Protein AF-A0A842UH36-F1 (afdb_monomer_lite)

Radius of gyration: 19.86 Å; chains: 1; bounding box: 49×39×52 Å

Structure (mmCIF, N/CA/C/O backbone):
data_AF-A0A842UH36-F1
#
_entry.id   AF-A0A842UH36-F1
#
loop_
_atom_site.group_PDB
_atom_site.id
_atom_site.type_symbol
_atom_site.label_atom_id
_atom_site.label_alt_id
_atom_site.label_comp_id
_atom_site.label_asym_id
_atom_site.label_entity_id
_atom_site.label_seq_id
_atom_site.pdbx_PDB_ins_code
_atom_site.Cartn_x
_atom_site.Cartn_y
_atom_site.Cartn_z
_atom_site.occupancy
_atom_site.B_iso_or_equiv
_atom_site.auth_seq_id
_atom_site.auth_comp_id
_atom_site.auth_asym_id
_atom_site.auth_atom_id
_atom_site.pdbx_PDB_model_num
ATOM 1 N N . MET A 1 1 ? -25.040 5.570 27.156 1.00 53.31 1 MET A N 1
ATOM 2 C CA . MET A 1 1 ? -24.358 4.261 27.213 1.00 53.31 1 MET A CA 1
ATOM 3 C C . MET A 1 1 ? -24.013 3.928 25.777 1.00 53.31 1 MET A C 1
ATOM 5 O O . MET A 1 1 ? -24.895 4.089 24.950 1.00 53.31 1 MET A O 1
ATOM 9 N N . MET A 1 2 ? -22.749 3.646 25.458 1.00 58.16 2 MET A N 1
ATOM 10 C CA . MET A 1 2 ? -22.388 3.183 24.111 1.00 58.16 2 MET A CA 1
ATOM 11 C C . MET A 1 2 ? -22.776 1.708 24.003 1.00 58.16 2 MET A C 1
ATOM 13 O O . MET A 1 2 ? -22.529 0.953 24.947 1.00 58.16 2 MET A O 1
ATOM 17 N N . ASP A 1 3 ? -23.416 1.325 22.902 1.00 75.12 3 ASP A N 1
ATOM 18 C CA . ASP A 1 3 ? -23.943 -0.022 22.719 1.00 75.12 3 ASP A CA 1
ATOM 19 C C . ASP A 1 3 ? -22.830 -0.995 22.318 1.00 75.12 3 ASP A C 1
ATOM 21 O O . ASP A 1 3 ? -22.036 -0.749 21.411 1.00 75.12 3 ASP A O 1
ATOM 25 N N . ARG A 1 4 ? -22.780 -2.140 23.003 1.00 77.38 4 ARG A N 1
ATOM 26 C CA . ARG A 1 4 ? -21.802 -3.217 22.775 1.00 77.38 4 ARG A CA 1
ATOM 27 C C . ARG A 1 4 ? -21.800 -3.719 21.323 1.00 77.38 4 ARG A C 1
ATOM 29 O O . ARG A 1 4 ? -20.756 -4.124 20.820 1.00 77.38 4 ARG A O 1
ATOM 36 N N . GLU A 1 5 ? -22.944 -3.635 20.649 1.00 78.50 5 GLU A N 1
ATOM 37 C CA . GLU A 1 5 ? -23.101 -3.975 19.231 1.00 78.50 5 GLU A CA 1
ATOM 38 C C . GLU A 1 5 ? -22.304 -3.048 18.297 1.00 78.50 5 GLU A C 1
ATOM 40 O O . GLU A 1 5 ? -21.871 -3.477 17.227 1.00 78.50 5 GLU A O 1
ATOM 45 N N . ASP A 1 6 ? -22.076 -1.788 18.677 1.00 83.50 6 ASP A N 1
ATOM 46 C CA . ASP A 1 6 ? -21.288 -0.857 17.865 1.00 83.50 6 ASP A CA 1
ATOM 47 C C . ASP A 1 6 ? -19.783 -1.100 18.021 1.00 83.50 6 ASP A C 1
ATOM 49 O O . ASP A 1 6 ? -19.044 -1.032 17.037 1.00 83.50 6 ASP A O 1
ATOM 53 N N . GLU A 1 7 ? -19.329 -1.478 19.219 1.00 87.44 7 GLU A N 1
ATOM 54 C CA . GLU A 1 7 ? -17.939 -1.888 19.450 1.00 87.44 7 GLU A CA 1
ATOM 55 C C . GLU A 1 7 ? -17.576 -3.146 18.647 1.00 87.44 7 GLU A C 1
ATOM 57 O O . GLU A 1 7 ? -16.501 -3.209 18.050 1.00 87.44 7 GLU A O 1
ATOM 62 N N . GLU A 1 8 ? -18.477 -4.128 18.574 1.00 88.75 8 GLU A N 1
ATOM 63 C CA . GLU A 1 8 ? -18.271 -5.354 17.790 1.00 88.75 8 GLU A CA 1
ATOM 64 C C . GLU A 1 8 ? -18.176 -5.065 16.285 1.00 88.75 8 GLU A C 1
ATOM 66 O O . GLU A 1 8 ? -17.287 -5.589 15.613 1.00 88.75 8 GLU A O 1
ATOM 71 N N . LYS A 1 9 ? -18.996 -4.148 15.753 1.00 88.50 9 LYS A N 1
ATOM 72 C CA . LYS A 1 9 ? -18.888 -3.708 14.348 1.00 88.50 9 LYS A CA 1
ATOM 73 C C . LYS A 1 9 ? -17.556 -3.016 14.048 1.00 88.50 9 LYS A C 1
ATOM 75 O O . LYS A 1 9 ? -17.029 -3.161 12.944 1.00 88.50 9 LYS A O 1
ATOM 80 N N . ILE A 1 10 ? -17.020 -2.243 14.995 1.00 87.94 10 ILE A N 1
ATOM 81 C CA . ILE A 1 10 ? -15.716 -1.577 14.850 1.00 87.94 10 ILE A CA 1
ATOM 82 C C . ILE A 1 10 ? -14.585 -2.613 14.854 1.00 87.94 10 ILE A C 1
ATOM 84 O O . ILE A 1 10 ? -13.690 -2.543 14.011 1.00 87.94 10 ILE A O 1
ATOM 88 N N . VAL A 1 11 ? -14.650 -3.601 15.749 1.00 89.75 11 VAL A N 1
ATOM 89 C CA . VAL A 1 11 ? -13.683 -4.709 15.804 1.00 89.75 11 VAL A CA 1
ATOM 90 C C . VAL A 1 11 ? -13.698 -5.504 14.500 1.00 89.75 11 VAL A C 1
ATOM 92 O O . VAL A 1 11 ? -12.644 -5.693 13.900 1.00 89.75 11 VAL A O 1
ATOM 95 N N . GLU A 1 12 ? -14.871 -5.890 13.996 1.00 90.50 12 GLU A N 1
ATOM 96 C CA . GLU A 1 12 ? -14.988 -6.618 12.724 1.00 90.50 12 GLU A CA 1
ATOM 97 C C . GLU A 1 12 ? -14.477 -5.801 11.526 1.00 90.50 12 GLU A C 1
ATOM 99 O O . GLU A 1 12 ? -13.810 -6.338 10.637 1.00 90.50 12 GLU A O 1
ATOM 104 N N . TYR A 1 13 ? -14.702 -4.482 11.520 1.00 89.50 13 TYR A N 1
ATOM 105 C CA . TYR A 1 13 ? -14.092 -3.587 10.534 1.00 89.50 13 TYR A CA 1
ATOM 106 C C . TYR A 1 13 ? -12.553 -3.644 10.576 1.00 89.50 13 TYR A C 1
ATOM 108 O O . TYR A 1 13 ? -11.911 -3.787 9.528 1.00 89.50 13 TYR A O 1
ATOM 116 N N . TYR A 1 14 ? -11.948 -3.575 11.767 1.00 87.75 14 TYR A N 1
ATOM 117 C CA . TYR A 1 14 ? -10.494 -3.664 11.914 1.00 87.75 14 TYR A CA 1
ATOM 118 C C . TYR A 1 14 ? -9.957 -5.049 11.536 1.00 87.75 14 TYR A C 1
ATOM 120 O O . TYR A 1 14 ? -8.980 -5.122 10.796 1.00 87.75 14 TYR A O 1
ATOM 128 N N . LYS A 1 15 ? -10.624 -6.139 11.936 1.00 88.31 15 LYS A N 1
ATOM 129 C CA . LYS A 1 15 ? -10.254 -7.515 11.551 1.00 88.31 15 LYS A CA 1
ATOM 130 C C . LYS A 1 15 ? -10.242 -7.687 10.035 1.00 88.31 15 LYS A C 1
ATOM 132 O O . LYS A 1 15 ? -9.268 -8.185 9.472 1.00 88.31 15 LYS A O 1
ATOM 137 N N . LYS A 1 16 ? -11.290 -7.216 9.349 1.00 87.25 16 LYS A N 1
ATOM 138 C CA . LYS A 1 16 ? -11.343 -7.237 7.881 1.00 87.25 16 LYS A CA 1
ATOM 139 C C . LYS A 1 16 ? -10.160 -6.485 7.268 1.00 87.25 16 LYS A C 1
ATOM 141 O O . LYS A 1 16 ? -9.515 -7.008 6.363 1.00 87.25 16 LYS A O 1
ATOM 146 N N . THR A 1 17 ? -9.863 -5.294 7.784 1.00 82.62 17 THR A N 1
ATOM 147 C CA . THR A 1 17 ? -8.754 -4.459 7.298 1.00 82.62 17 THR A CA 1
ATOM 148 C C . THR A 1 17 ? -7.404 -5.160 7.483 1.00 82.62 17 THR A C 1
ATOM 150 O O . THR A 1 17 ? -6.622 -5.226 6.541 1.00 82.62 17 THR A O 1
ATOM 153 N N . LEU A 1 18 ? -7.162 -5.770 8.649 1.00 81.00 18 LEU A N 1
ATOM 154 C CA . LEU A 1 18 ? -5.930 -6.512 8.951 1.00 81.00 18 LEU A CA 1
ATOM 155 C C . LEU A 1 18 ? -5.720 -7.705 8.008 1.00 81.00 18 LEU A C 1
ATOM 157 O O . LEU A 1 18 ? -4.623 -7.900 7.483 1.00 81.00 18 LEU A O 1
ATOM 161 N N . ARG A 1 19 ? -6.776 -8.486 7.750 1.00 80.19 19 ARG A N 1
ATOM 162 C CA . ARG A 1 19 ? -6.709 -9.646 6.843 1.00 80.19 19 ARG A CA 1
ATOM 163 C C . ARG A 1 19 ? -6.446 -9.239 5.394 1.00 80.19 19 ARG A C 1
ATOM 165 O O . ARG A 1 19 ? -5.736 -9.938 4.670 1.00 80.19 19 ARG A O 1
ATOM 172 N N . GLU A 1 20 ? -7.041 -8.136 4.947 1.00 75.56 20 GLU A N 1
ATOM 173 C CA . GLU A 1 20 ? -6.779 -7.592 3.614 1.00 75.56 20 GLU A CA 1
ATOM 174 C C . GLU A 1 20 ? -5.336 -7.077 3.500 1.00 75.56 20 GLU A C 1
ATOM 176 O O . GLU A 1 20 ? -4.639 -7.457 2.558 1.00 75.56 20 GLU A O 1
ATOM 181 N N . ASP A 1 21 ? -4.852 -6.324 4.493 1.00 70.75 21 ASP A N 1
ATOM 182 C CA . ASP A 1 21 ? -3.475 -5.818 4.544 1.00 70.75 21 ASP A CA 1
ATOM 183 C C . ASP A 1 21 ? -2.435 -6.951 4.518 1.00 70.75 21 ASP A C 1
ATOM 185 O O . ASP A 1 21 ? -1.411 -6.836 3.838 1.00 70.75 21 ASP A O 1
ATOM 189 N N . ALA A 1 22 ? -2.696 -8.072 5.198 1.00 69.38 22 ALA A N 1
ATOM 190 C CA . ALA A 1 22 ? -1.813 -9.240 5.200 1.00 69.38 22 ALA A CA 1
ATOM 191 C C . ALA A 1 22 ? -1.694 -9.902 3.813 1.00 69.38 22 ALA A C 1
ATOM 193 O O . ALA A 1 22 ? -0.602 -10.303 3.393 1.00 69.38 22 ALA A O 1
ATOM 194 N N . LYS A 1 23 ? -2.807 -10.002 3.075 1.00 65.81 23 LYS A N 1
ATOM 195 C CA . LYS A 1 23 ? -2.826 -10.544 1.704 1.00 65.81 23 LYS A CA 1
ATOM 196 C C . LYS A 1 23 ? -2.154 -9.594 0.723 1.00 65.81 23 LYS A C 1
ATOM 198 O O . LYS A 1 23 ? -1.353 -10.021 -0.109 1.00 65.81 23 LYS A O 1
ATOM 203 N N . GLU A 1 24 ? -2.461 -8.311 0.844 1.00 63.97 24 GLU A N 1
ATOM 204 C CA . GLU A 1 24 ? -1.945 -7.263 -0.024 1.00 63.97 24 GLU A CA 1
ATOM 205 C C . GLU A 1 24 ? -0.441 -7.080 0.193 1.00 63.97 24 GLU A C 1
ATOM 207 O O . GLU A 1 24 ? 0.319 -7.056 -0.774 1.00 63.97 24 GLU A O 1
ATOM 212 N N . GLY A 1 25 ? 0.040 -7.052 1.437 1.00 61.03 25 GLY A N 1
ATOM 213 C CA . GLY A 1 25 ? 1.442 -6.796 1.784 1.00 61.03 25 GLY A CA 1
ATOM 214 C C . GLY A 1 25 ? 2.480 -7.611 1.000 1.00 61.03 25 GLY A C 1
ATOM 215 O O . GLY A 1 25 ? 3.587 -7.119 0.788 1.00 61.03 25 GLY A O 1
ATOM 216 N N . LYS A 1 26 ? 2.128 -8.801 0.493 1.00 69.44 26 LYS A N 1
ATOM 217 C CA . LYS A 1 26 ? 3.023 -9.662 -0.296 1.00 69.44 26 LYS A CA 1
ATOM 218 C C . LYS A 1 26 ? 3.413 -9.068 -1.658 1.00 69.44 26 LYS A C 1
ATOM 220 O O . LYS A 1 26 ? 4.596 -9.072 -1.983 1.00 69.44 26 LYS A O 1
ATOM 225 N N . THR A 1 27 ? 2.481 -8.488 -2.420 1.00 77.75 27 THR A N 1
ATOM 226 C CA . THR A 1 27 ? 2.765 -8.077 -3.814 1.00 77.75 27 THR A CA 1
ATOM 227 C C . THR A 1 27 ? 3.612 -6.796 -3.884 1.00 77.75 27 THR A C 1
ATOM 229 O O . THR A 1 27 ? 4.628 -6.764 -4.581 1.00 77.75 27 THR A O 1
ATOM 232 N N . LEU A 1 28 ? 3.287 -5.763 -3.096 1.00 78.81 28 LEU A N 1
ATOM 233 C CA . LEU A 1 28 ? 4.146 -4.577 -2.952 1.00 78.81 28 LEU A CA 1
ATOM 234 C C . LEU A 1 28 ? 5.513 -4.913 -2.339 1.00 78.81 28 LEU A C 1
ATOM 236 O O . LEU A 1 28 ? 6.519 -4.321 -2.735 1.00 78.81 28 LEU A O 1
ATOM 240 N N . ALA A 1 29 ? 5.581 -5.869 -1.405 1.00 78.88 29 ALA A N 1
ATOM 241 C CA . ALA A 1 29 ? 6.855 -6.327 -0.852 1.00 78.88 29 ALA A CA 1
ATOM 242 C C . ALA A 1 29 ? 7.715 -7.052 -1.897 1.00 78.88 29 ALA A C 1
ATOM 244 O O . ALA A 1 29 ? 8.935 -6.877 -1.900 1.00 78.88 29 ALA A O 1
ATOM 245 N N . ASP A 1 30 ? 7.109 -7.821 -2.802 1.00 81.81 30 ASP A N 1
ATOM 246 C CA . ASP A 1 30 ? 7.822 -8.482 -3.895 1.00 81.81 30 ASP A CA 1
ATOM 247 C C . ASP A 1 30 ? 8.352 -7.466 -4.917 1.00 81.81 30 ASP A C 1
ATOM 249 O O . ASP A 1 30 ? 9.536 -7.513 -5.265 1.00 81.81 30 ASP A O 1
ATOM 253 N N . ALA A 1 31 ? 7.543 -6.474 -5.307 1.00 83.25 31 ALA A N 1
ATOM 254 C CA . ALA A 1 31 ? 8.001 -5.367 -6.150 1.00 83.25 31 ALA A CA 1
ATOM 255 C C . ALA A 1 31 ? 9.133 -4.566 -5.475 1.00 83.25 31 ALA A C 1
ATOM 257 O O . ALA A 1 31 ? 10.145 -4.242 -6.100 1.00 83.25 31 ALA A O 1
ATOM 258 N N . TYR A 1 32 ? 9.016 -4.309 -4.169 1.00 84.06 32 TYR A N 1
ATOM 259 C CA . TYR A 1 32 ? 10.060 -3.651 -3.384 1.00 84.06 32 TYR A CA 1
ATOM 260 C C . TYR A 1 32 ? 11.354 -4.469 -3.356 1.00 84.06 32 TYR A C 1
ATOM 262 O O . TYR A 1 32 ? 12.441 -3.920 -3.546 1.00 84.06 32 TYR A O 1
ATOM 270 N N . ARG A 1 33 ? 11.255 -5.788 -3.142 1.00 83.88 33 ARG A N 1
ATOM 271 C CA . ARG A 1 33 ? 12.405 -6.700 -3.138 1.00 83.88 33 ARG A CA 1
ATOM 272 C C . ARG A 1 33 ? 13.102 -6.694 -4.495 1.00 83.88 33 ARG A C 1
ATOM 274 O O . ARG A 1 33 ? 14.327 -6.615 -4.534 1.00 83.88 33 ARG A O 1
ATOM 281 N N . HIS A 1 34 ? 12.337 -6.698 -5.586 1.00 84.94 34 HIS A N 1
ATOM 282 C CA . HIS A 1 34 ? 12.870 -6.585 -6.940 1.00 84.94 34 HIS A CA 1
ATOM 283 C C . HIS A 1 34 ? 13.677 -5.287 -7.127 1.00 84.94 34 HIS A C 1
ATOM 285 O O . HIS A 1 34 ? 14.846 -5.319 -7.518 1.00 84.94 34 HIS A O 1
ATOM 291 N N . ILE A 1 35 ? 13.091 -4.141 -6.760 1.00 85.00 35 ILE A N 1
ATOM 292 C CA . ILE A 1 35 ? 13.751 -2.826 -6.824 1.00 85.00 35 ILE A CA 1
ATOM 293 C C . ILE A 1 35 ? 15.029 -2.805 -5.977 1.00 85.00 35 ILE A C 1
ATOM 295 O O . ILE A 1 35 ? 16.072 -2.313 -6.417 1.00 85.00 35 ILE A O 1
ATOM 299 N N . LYS A 1 36 ? 14.961 -3.348 -4.758 1.00 81.06 36 LYS A N 1
ATOM 300 C CA . LYS A 1 36 ? 16.091 -3.410 -3.830 1.00 81.06 36 LYS A CA 1
ATOM 301 C C . LYS A 1 36 ? 17.239 -4.240 -4.399 1.00 81.06 36 LYS A C 1
ATOM 303 O O . LYS A 1 36 ? 18.372 -3.764 -4.372 1.00 81.06 36 LYS A O 1
ATOM 308 N N . ASN A 1 37 ? 16.949 -5.422 -4.940 1.00 79.62 37 ASN A N 1
ATOM 309 C CA . ASN A 1 37 ? 17.956 -6.310 -5.520 1.00 79.62 37 ASN A CA 1
ATOM 310 C C . ASN A 1 37 ? 18.706 -5.630 -6.673 1.00 79.62 37 ASN A C 1
ATOM 312 O O . ASN A 1 37 ? 19.936 -5.679 -6.722 1.00 79.62 37 ASN A O 1
ATOM 316 N N . HIS A 1 38 ? 17.989 -4.905 -7.534 1.00 76.19 38 HIS A N 1
ATOM 317 C CA . HIS A 1 38 ? 18.612 -4.154 -8.622 1.00 76.19 38 HIS A CA 1
ATOM 318 C C . HIS A 1 38 ? 19.504 -3.006 -8.108 1.00 76.19 38 HIS A C 1
ATOM 320 O O . HIS A 1 38 ? 20.620 -2.821 -8.591 1.00 76.19 38 HIS A O 1
ATOM 326 N N . LYS A 1 39 ? 19.075 -2.267 -7.069 1.00 67.75 39 LYS A N 1
ATOM 327 C CA . LYS A 1 39 ? 19.907 -1.226 -6.427 1.00 67.75 39 LYS A CA 1
ATOM 328 C C . LYS A 1 39 ? 21.185 -1.794 -5.811 1.00 67.75 39 LYS A C 1
ATOM 330 O O . LYS A 1 39 ? 22.250 -1.199 -5.959 1.00 67.75 39 LYS A O 1
ATOM 335 N N . THR A 1 40 ? 21.100 -2.951 -5.153 1.00 62.12 40 THR A N 1
A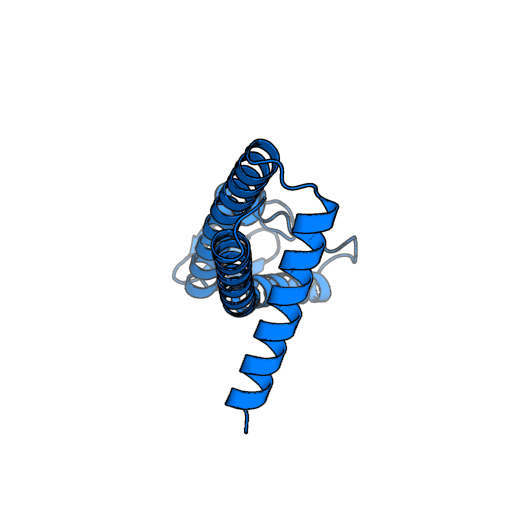TOM 336 C CA . THR A 1 40 ? 22.261 -3.600 -4.522 1.00 62.12 40 THR A CA 1
ATOM 337 C C . THR A 1 40 ? 23.272 -4.165 -5.519 1.00 62.12 40 THR A C 1
ATOM 339 O O . THR A 1 40 ? 24.424 -4.356 -5.147 1.00 62.12 40 THR A O 1
ATOM 342 N N . GLN A 1 41 ? 22.871 -4.404 -6.771 1.00 60.06 41 GLN A N 1
ATOM 343 C CA . GLN A 1 41 ? 23.743 -4.940 -7.821 1.00 60.06 41 GLN A CA 1
ATOM 344 C C . GLN A 1 41 ? 24.477 -3.863 -8.640 1.00 60.06 41 GLN A C 1
ATOM 346 O O . GLN A 1 41 ? 25.419 -4.207 -9.348 1.00 60.06 41 GLN A O 1
ATOM 351 N N . GLY A 1 42 ? 24.083 -2.583 -8.559 1.00 54.84 42 GLY A N 1
ATOM 352 C CA . GLY A 1 42 ? 24.599 -1.555 -9.474 1.00 54.84 42 GLY A CA 1
ATOM 353 C C . GLY A 1 42 ? 25.034 -0.230 -8.854 1.00 54.84 42 GLY A C 1
ATOM 354 O O . GLY A 1 42 ? 26.071 0.294 -9.247 1.00 54.84 42 GLY A O 1
ATOM 355 N N . TYR A 1 43 ? 24.278 0.364 -7.923 1.00 49.72 43 TYR A N 1
ATOM 356 C CA . TYR A 1 43 ? 24.495 1.776 -7.574 1.00 49.72 43 TYR A CA 1
ATOM 357 C C . TYR A 1 43 ? 24.025 2.116 -6.149 1.00 49.72 43 TYR A C 1
ATOM 359 O O . TYR A 1 43 ? 22.843 2.057 -5.834 1.00 49.72 43 TYR A O 1
ATOM 367 N N . THR A 1 44 ? 24.999 2.504 -5.319 1.00 46.41 44 THR A N 1
ATOM 368 C CA . THR A 1 44 ? 24.938 3.322 -4.089 1.00 46.41 44 THR A CA 1
ATOM 369 C C . THR A 1 44 ? 23.791 3.075 -3.087 1.00 46.41 44 THR A C 1
ATOM 371 O O . THR A 1 44 ? 22.633 3.439 -3.274 1.00 46.41 44 THR A O 1
ATOM 374 N N . THR A 1 45 ? 24.181 2.585 -1.911 1.00 42.56 45 THR A N 1
ATOM 375 C CA . THR A 1 45 ? 23.414 2.412 -0.667 1.00 42.56 45 THR A CA 1
ATOM 376 C C . THR A 1 45 ? 23.026 3.744 -0.000 1.00 42.56 45 THR A C 1
ATOM 378 O O . THR A 1 45 ? 23.596 4.138 1.016 1.00 42.56 45 THR A O 1
ATOM 381 N N . ARG A 1 46 ? 22.026 4.462 -0.527 1.00 46.44 46 ARG A N 1
ATOM 382 C CA . ARG A 1 46 ? 21.341 5.534 0.228 1.00 46.44 46 ARG A CA 1
ATOM 383 C C . ARG A 1 46 ? 19.854 5.215 0.404 1.00 46.44 46 ARG A C 1
ATOM 385 O O . ARG A 1 46 ? 19.175 4.937 -0.575 1.00 46.44 46 ARG A O 1
ATOM 392 N N . LEU A 1 47 ? 19.430 5.225 1.677 1.00 48.03 47 LEU A N 1
ATOM 393 C CA . LEU A 1 47 ? 18.070 5.167 2.248 1.00 48.03 47 LEU A CA 1
ATOM 394 C C . LEU A 1 47 ? 16.967 4.629 1.314 1.00 48.03 47 LEU A C 1
ATOM 396 O O . LEU A 1 47 ? 16.491 5.312 0.412 1.00 48.03 47 LEU A O 1
ATOM 400 N N . PHE A 1 48 ? 16.542 3.388 1.578 1.00 58.78 48 PHE A N 1
ATOM 401 C CA . PHE A 1 48 ? 15.618 2.591 0.763 1.00 58.78 48 PHE A CA 1
ATOM 402 C C . PHE A 1 48 ? 14.141 3.015 0.874 1.00 58.78 48 PHE A C 1
ATOM 404 O O . PHE A 1 48 ? 13.282 2.194 1.205 1.00 58.78 48 PHE A O 1
ATOM 411 N N . LEU A 1 49 ? 13.833 4.273 0.570 1.00 67.25 49 LEU A N 1
ATOM 412 C CA . LEU A 1 49 ? 12.460 4.690 0.300 1.00 67.25 49 LEU A CA 1
ATOM 413 C C . LEU A 1 49 ? 12.218 4.607 -1.208 1.00 67.25 49 LEU A C 1
ATOM 415 O O . LEU A 1 49 ? 12.919 5.232 -2.004 1.00 67.25 49 LEU A O 1
ATOM 419 N N . VAL A 1 50 ? 11.269 3.757 -1.598 1.00 77.50 50 VAL A N 1
ATOM 420 C CA . VAL A 1 50 ? 10.754 3.723 -2.967 1.00 77.50 50 VAL A CA 1
ATOM 421 C C . VAL A 1 50 ? 9.673 4.788 -3.052 1.00 77.50 50 VAL A C 1
ATOM 423 O O . VAL A 1 50 ? 8.691 4.731 -2.315 1.00 77.50 50 VAL A O 1
ATOM 426 N N . ASP A 1 51 ? 9.872 5.757 -3.938 1.00 85.25 51 ASP A N 1
ATOM 427 C CA . ASP A 1 51 ? 8.826 6.691 -4.335 1.00 85.25 51 ASP A CA 1
ATOM 428 C C . ASP A 1 51 ? 7.825 5.950 -5.231 1.00 85.25 51 ASP A C 1
ATOM 430 O O . ASP A 1 51 ? 8.007 5.841 -6.443 1.00 85.25 51 ASP A O 1
ATOM 434 N N . TRP A 1 52 ? 6.814 5.349 -4.602 1.00 86.75 52 TRP A N 1
ATOM 435 C CA . TRP A 1 52 ? 5.786 4.566 -5.288 1.00 86.75 52 TRP A CA 1
ATOM 436 C C . TRP A 1 52 ? 4.897 5.422 -6.186 1.00 86.75 52 TRP A C 1
ATOM 438 O O . TRP A 1 52 ? 4.488 4.954 -7.245 1.00 86.75 52 TRP A O 1
ATOM 448 N N . GLU A 1 53 ? 4.632 6.669 -5.792 1.00 88.44 53 GLU A N 1
ATOM 449 C CA . GLU A 1 53 ? 3.831 7.596 -6.589 1.00 88.44 53 GLU A CA 1
ATOM 450 C C . GLU A 1 53 ? 4.570 7.953 -7.877 1.00 88.44 53 GLU A C 1
ATOM 452 O O . GLU A 1 53 ? 4.038 7.752 -8.970 1.00 88.44 53 GLU A O 1
ATOM 457 N N . GLY A 1 54 ? 5.840 8.351 -7.768 1.00 88.00 54 GLY A N 1
ATOM 458 C CA . GLY A 1 54 ? 6.691 8.560 -8.934 1.00 88.00 54 GLY A CA 1
ATOM 459 C C . GLY A 1 54 ? 6.834 7.292 -9.783 1.00 88.00 54 GLY A C 1
ATOM 460 O O . GLY A 1 54 ? 6.785 7.359 -11.012 1.00 88.00 54 GLY A O 1
ATOM 461 N N . TYR A 1 55 ? 6.968 6.121 -9.154 1.00 89.38 55 TYR A N 1
ATOM 462 C CA . TYR A 1 55 ? 7.145 4.853 -9.863 1.00 89.38 55 TYR A CA 1
ATOM 463 C C . TYR A 1 55 ? 5.931 4.433 -10.692 1.00 89.38 55 TYR A C 1
ATOM 465 O O . TYR A 1 55 ? 6.100 4.036 -11.847 1.00 89.38 55 TYR A O 1
ATOM 473 N N . PHE A 1 56 ? 4.732 4.519 -10.115 1.00 91.12 56 PHE A N 1
ATOM 474 C CA . PHE A 1 56 ? 3.502 4.023 -10.730 1.00 91.12 56 PHE A CA 1
ATOM 475 C C . PHE A 1 56 ? 2.740 5.076 -11.534 1.00 91.12 56 PHE A C 1
ATOM 477 O O . PHE A 1 56 ? 2.224 4.767 -12.605 1.00 91.12 56 PHE A O 1
ATOM 484 N N . ASN A 1 57 ? 2.676 6.318 -11.050 1.00 88.44 57 ASN A N 1
ATOM 485 C CA . ASN A 1 57 ? 1.850 7.357 -11.673 1.00 88.44 57 ASN A CA 1
ATOM 486 C C . ASN A 1 57 ? 2.644 8.204 -12.665 1.00 88.44 57 ASN A C 1
ATOM 488 O O . ASN A 1 57 ? 2.100 8.669 -13.664 1.00 88.44 57 ASN A O 1
ATOM 492 N N . GLU A 1 58 ? 3.938 8.394 -12.408 1.00 90.25 58 GLU A N 1
ATOM 493 C CA . GLU A 1 58 ? 4.810 9.218 -13.252 1.00 90.25 58 GLU A CA 1
ATOM 494 C C . GLU A 1 58 ? 5.769 8.386 -14.113 1.00 90.25 58 GLU A C 1
ATOM 496 O O . GLU A 1 58 ? 6.605 8.945 -14.829 1.00 90.25 58 GLU A O 1
ATOM 501 N N . ASN A 1 59 ? 5.666 7.053 -14.048 1.00 89.75 59 ASN A N 1
ATOM 502 C CA . ASN A 1 59 ? 6.553 6.120 -14.738 1.00 89.75 59 ASN A CA 1
ATOM 503 C C . ASN A 1 59 ? 8.038 6.436 -14.491 1.00 89.75 59 ASN A C 1
ATOM 505 O O . ASN A 1 59 ? 8.854 6.369 -15.409 1.00 89.75 59 ASN A O 1
ATOM 509 N N . LYS A 1 60 ? 8.425 6.816 -13.269 1.00 91.00 60 LYS A N 1
ATOM 510 C CA . LYS A 1 60 ? 9.819 7.121 -12.920 1.00 91.00 60 LYS A CA 1
ATOM 511 C C . LYS A 1 60 ? 10.528 5.901 -12.360 1.00 91.00 60 LYS A C 1
ATOM 513 O O . LYS A 1 60 ? 10.109 5.287 -11.392 1.00 91.00 60 LYS A O 1
ATOM 518 N N . CYS A 1 61 ? 11.687 5.592 -12.917 1.00 87.69 61 CYS A N 1
ATOM 519 C CA . CYS A 1 61 ? 12.581 4.557 -12.437 1.00 87.69 61 CYS A CA 1
ATOM 520 C C . CYS A 1 61 ? 12.924 4.804 -10.960 1.00 87.69 61 CYS A C 1
ATOM 522 O O . CYS A 1 61 ? 13.513 5.842 -10.637 1.00 87.69 61 CYS A O 1
ATOM 524 N N . PRO A 1 62 ? 12.685 3.823 -10.075 1.00 85.88 62 PRO A N 1
ATOM 525 C CA . PRO A 1 62 ? 12.907 3.979 -8.642 1.00 85.88 62 PRO A CA 1
ATOM 526 C C . PRO A 1 62 ? 14.404 3.980 -8.287 1.00 85.88 62 PRO A C 1
ATOM 528 O O . PRO A 1 62 ? 14.772 4.163 -7.126 1.00 85.88 62 PRO A O 1
ATOM 531 N N . VAL A 1 63 ? 15.276 3.752 -9.278 1.00 82.19 63 VAL A N 1
ATOM 532 C CA . VAL A 1 63 ? 16.736 3.655 -9.153 1.00 82.19 63 VAL A CA 1
ATOM 533 C C . VAL A 1 63 ? 17.423 4.945 -9.587 1.00 82.19 63 VAL A C 1
ATOM 535 O O . VAL A 1 63 ? 18.235 5.478 -8.839 1.00 82.19 63 VAL A O 1
ATOM 538 N N . CYS A 1 64 ? 17.100 5.459 -10.777 1.00 84.12 64 CYS A N 1
ATOM 539 C CA . CYS A 1 64 ? 17.796 6.609 -11.362 1.00 84.12 64 CYS A CA 1
ATOM 540 C C . CYS A 1 64 ? 16.894 7.818 -11.669 1.00 84.12 64 CYS A C 1
ATOM 542 O O . CYS A 1 64 ? 17.379 8.805 -12.230 1.00 84.12 64 CYS A O 1
ATOM 544 N N . GLY A 1 65 ? 15.595 7.735 -11.352 1.00 85.31 65 GLY A N 1
ATOM 545 C CA . GLY A 1 65 ? 14.610 8.806 -11.540 1.00 85.31 65 GLY A CA 1
ATOM 546 C C . GLY A 1 65 ? 14.242 9.117 -12.996 1.00 85.31 65 GLY A C 1
ATOM 547 O O . GLY A 1 65 ? 13.518 10.076 -13.243 1.00 85.31 65 GLY A O 1
ATOM 548 N N . LYS A 1 66 ? 14.752 8.357 -13.975 1.00 89.75 66 LYS A N 1
ATOM 549 C CA . LYS A 1 66 ? 14.386 8.495 -15.397 1.00 89.75 66 LYS A CA 1
ATOM 550 C C . LYS A 1 66 ? 13.151 7.690 -15.743 1.00 89.75 66 LYS A C 1
ATOM 552 O O . LYS A 1 66 ? 12.838 6.743 -15.046 1.00 89.75 66 LYS A O 1
ATOM 557 N N . THR A 1 67 ? 12.497 8.024 -16.843 1.00 92.38 67 THR A N 1
ATOM 558 C CA . THR A 1 67 ? 11.296 7.325 -17.292 1.00 92.38 67 THR A CA 1
ATOM 559 C C . THR A 1 67 ? 11.546 5.826 -17.507 1.00 92.38 67 THR A C 1
ATOM 561 O O . THR A 1 67 ? 12.593 5.426 -18.024 1.00 92.38 67 THR A O 1
ATOM 564 N N . ILE A 1 68 ? 10.591 5.007 -17.079 1.00 92.69 68 ILE A N 1
ATOM 565 C CA . ILE A 1 68 ? 10.447 3.604 -17.460 1.00 92.69 68 ILE A CA 1
ATOM 566 C C . ILE A 1 68 ? 9.398 3.497 -18.561 1.00 92.69 68 ILE A C 1
ATOM 568 O O . ILE A 1 68 ? 8.405 4.217 -18.554 1.00 92.69 68 ILE A O 1
ATOM 572 N N . THR A 1 69 ? 9.630 2.609 -19.519 1.00 93.88 69 THR A N 1
ATOM 573 C CA . THR A 1 69 ? 8.724 2.398 -20.654 1.00 93.88 69 THR A CA 1
ATOM 574 C C . THR A 1 69 ? 8.380 0.925 -20.746 1.00 93.88 69 THR A C 1
ATOM 576 O O . THR A 1 69 ? 9.269 0.087 -20.597 1.00 93.88 69 THR A O 1
ATOM 579 N N . LEU A 1 70 ? 7.113 0.604 -21.000 1.00 93.25 70 LEU A N 1
ATOM 580 C CA . LEU A 1 70 ? 6.704 -0.762 -21.298 1.00 93.25 70 LEU A CA 1
ATOM 581 C C . LEU A 1 70 ? 7.262 -1.173 -22.667 1.00 93.25 70 LEU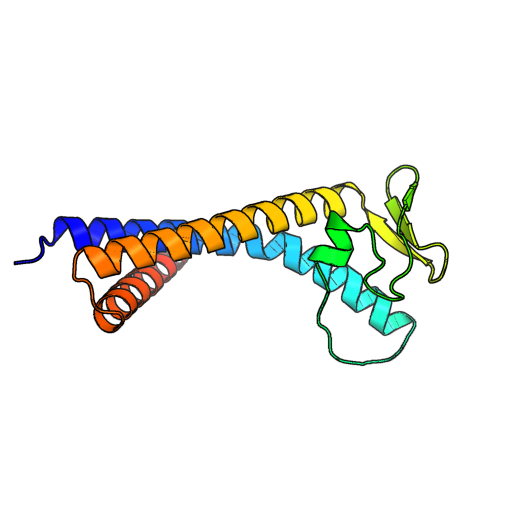 A C 1
ATOM 583 O O . LEU A 1 70 ? 6.972 -0.538 -23.682 1.00 93.25 70 LEU A O 1
ATOM 587 N N . LYS A 1 71 ? 8.063 -2.235 -22.691 1.00 91.69 71 LYS A N 1
ATOM 588 C CA . LYS A 1 71 ? 8.516 -2.919 -23.901 1.00 91.69 71 LYS A CA 1
ATOM 589 C C . LYS A 1 71 ? 8.144 -4.386 -23.779 1.00 91.69 71 LYS A C 1
ATOM 591 O O . LYS A 1 71 ? 8.593 -5.054 -22.852 1.00 91.69 71 LYS A O 1
ATOM 596 N N . GLU A 1 72 ? 7.336 -4.868 -24.717 1.00 89.19 72 GLU A N 1
ATOM 597 C CA . GLU A 1 72 ? 6.831 -6.244 -24.727 1.00 89.19 72 GLU A CA 1
ATOM 598 C C . GLU A 1 72 ? 6.134 -6.590 -23.400 1.00 89.19 72 GLU A C 1
ATOM 600 O O . GLU A 1 72 ? 5.026 -6.121 -23.155 1.00 89.19 72 GLU A O 1
ATOM 605 N N . THR A 1 73 ? 6.789 -7.362 -22.533 1.00 92.94 73 THR A N 1
ATOM 606 C CA . THR A 1 73 ? 6.268 -7.820 -21.239 1.00 92.94 73 THR A CA 1
ATOM 607 C C . THR A 1 73 ? 6.982 -7.188 -20.043 1.00 92.94 73 THR A C 1
ATOM 609 O O . THR A 1 73 ? 6.790 -7.627 -18.911 1.00 92.94 73 THR A O 1
ATOM 612 N N . GLN A 1 74 ? 7.826 -6.171 -20.256 1.00 93.62 74 GLN A N 1
ATOM 613 C CA . GLN A 1 74 ? 8.641 -5.584 -19.193 1.00 93.62 74 GLN A CA 1
ATOM 614 C C . GLN A 1 74 ? 8.673 -4.058 -19.240 1.00 93.62 74 GLN A C 1
ATOM 616 O O . GLN A 1 74 ? 8.885 -3.436 -20.279 1.00 93.62 74 GLN A O 1
ATOM 621 N N . TYR A 1 75 ? 8.555 -3.437 -18.074 1.00 92.00 75 TYR A N 1
ATOM 622 C CA . TYR A 1 75 ? 8.901 -2.036 -17.888 1.00 92.00 75 TYR A CA 1
ATOM 623 C C . TYR A 1 75 ? 10.416 -1.892 -17.801 1.00 92.00 75 TYR A C 1
ATOM 625 O O . TYR A 1 75 ? 11.030 -2.443 -16.893 1.00 92.00 75 TYR A O 1
ATOM 633 N N . LEU A 1 76 ? 11.017 -1.128 -18.713 1.00 93.44 76 LEU A N 1
ATOM 634 C CA . LEU A 1 76 ? 12.462 -0.928 -18.814 1.00 93.44 76 LEU A CA 1
ATOM 635 C C . LEU A 1 76 ? 12.847 0.533 -18.563 1.00 93.44 76 LEU A C 1
ATOM 637 O O . LEU A 1 76 ? 12.273 1.450 -19.150 1.00 93.44 76 LEU A O 1
ATOM 641 N N . CYS A 1 77 ? 13.892 0.752 -17.766 1.00 91.12 77 CYS A N 1
ATOM 642 C CA . CYS A 1 77 ? 14.636 2.004 -17.731 1.00 91.12 77 CYS A CA 1
ATOM 643 C C . CYS A 1 77 ? 15.884 1.898 -18.609 1.00 91.12 77 CYS A C 1
ATOM 645 O O . CYS A 1 77 ? 16.865 1.255 -18.234 1.00 91.12 77 CYS A O 1
ATOM 647 N N . GLU A 1 78 ? 15.898 2.604 -19.735 1.00 88.25 78 GLU A N 1
ATOM 648 C CA . GLU A 1 78 ? 17.024 2.573 -20.680 1.00 88.25 78 GLU A CA 1
ATOM 649 C C . GLU A 1 78 ? 18.322 3.164 -20.107 1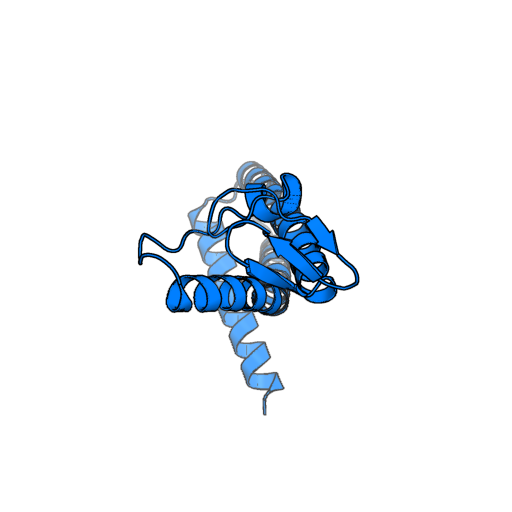.00 88.25 78 GLU A C 1
ATOM 651 O O . GLU A 1 78 ? 19.406 2.854 -20.589 1.00 88.25 78 GLU A O 1
ATOM 656 N N . LYS A 1 79 ? 18.241 3.993 -19.054 1.00 86.56 79 LYS A N 1
ATOM 657 C CA . LYS A 1 79 ? 19.428 4.618 -18.448 1.00 86.56 79 LYS A CA 1
ATOM 658 C C . LYS A 1 79 ? 20.227 3.663 -17.563 1.00 86.56 79 LYS A C 1
ATOM 660 O O . LYS A 1 79 ? 21.450 3.730 -17.566 1.00 86.56 79 LYS A O 1
ATOM 665 N N . CYS A 1 80 ? 19.555 2.865 -16.736 1.00 84.69 80 CYS A N 1
ATOM 666 C CA . CYS A 1 80 ? 20.227 2.016 -15.744 1.00 84.69 80 CYS A CA 1
ATOM 667 C C . CYS A 1 80 ? 19.975 0.519 -15.941 1.00 84.69 80 CYS A C 1
ATOM 669 O O . CYS A 1 80 ? 20.434 -0.272 -15.128 1.00 84.69 80 CYS A O 1
ATOM 671 N N . GLY A 1 81 ? 19.236 0.129 -16.985 1.00 86.31 81 GLY A N 1
ATOM 672 C CA . GLY A 1 81 ? 18.919 -1.272 -17.264 1.00 86.31 81 GLY A CA 1
ATOM 673 C C . GLY A 1 81 ? 17.947 -1.902 -16.264 1.00 86.31 81 GLY A C 1
ATOM 674 O O . GLY A 1 81 ? 17.818 -3.120 -16.229 1.00 86.31 81 GLY A O 1
ATOM 675 N N . TYR A 1 82 ? 17.270 -1.097 -15.437 1.00 87.75 82 TYR A N 1
ATOM 676 C CA . TYR A 1 82 ? 16.227 -1.593 -14.542 1.00 87.75 82 TYR A CA 1
ATOM 677 C C . TYR A 1 82 ? 15.071 -2.150 -15.359 1.00 87.75 82 TYR A C 1
ATOM 679 O O . TYR A 1 82 ? 14.504 -1.423 -16.172 1.00 87.75 82 TYR A O 1
ATOM 687 N N . THR A 1 83 ? 14.702 -3.398 -15.100 1.00 91.12 83 THR A N 1
ATOM 688 C CA . THR A 1 83 ? 13.501 -4.020 -15.651 1.00 91.12 83 THR A CA 1
ATOM 689 C C . THR A 1 83 ? 12.512 -4.350 -14.540 1.00 91.12 83 THR A C 1
ATOM 691 O O . THR A 1 83 ? 12.888 -4.468 -13.378 1.00 91.12 83 THR A O 1
ATOM 694 N N . MET A 1 84 ? 11.237 -4.474 -14.877 1.00 91.38 84 MET A N 1
ATOM 695 C CA . MET A 1 84 ? 10.207 -5.058 -14.024 1.00 91.38 84 MET A CA 1
ATOM 696 C C . MET A 1 84 ? 9.219 -5.781 -14.927 1.00 91.38 84 MET A C 1
ATOM 698 O O . MET A 1 84 ? 8.803 -5.226 -15.941 1.00 91.38 84 MET A O 1
ATOM 702 N N . ASP A 1 85 ? 8.847 -6.998 -14.556 1.00 93.88 85 ASP A N 1
ATOM 703 C CA . ASP A 1 85 ? 7.780 -7.738 -15.224 1.00 93.88 85 ASP A CA 1
ATOM 704 C C . ASP A 1 85 ? 6.465 -6.938 -15.205 1.00 93.88 85 ASP A C 1
ATOM 706 O O . ASP A 1 85 ? 6.092 -6.379 -14.171 1.00 93.88 85 ASP A O 1
ATOM 710 N N . ALA A 1 86 ? 5.785 -6.844 -16.350 1.00 92.62 86 ALA A N 1
ATOM 711 C CA . ALA A 1 86 ? 4.577 -6.035 -16.485 1.00 92.62 86 ALA A CA 1
ATOM 712 C C . ALA A 1 86 ? 3.446 -6.536 -15.575 1.00 92.62 86 ALA A C 1
ATOM 714 O O . ALA A 1 86 ? 2.775 -5.718 -14.947 1.00 92.62 86 ALA A O 1
ATOM 715 N N . ASP A 1 87 ? 3.284 -7.851 -15.407 1.00 90.88 87 ASP A N 1
ATOM 716 C CA . ASP A 1 87 ? 2.239 -8.406 -14.542 1.00 90.88 87 ASP A CA 1
ATOM 717 C C . ASP A 1 87 ? 2.520 -8.115 -13.065 1.00 90.88 87 ASP A C 1
ATOM 719 O O . ASP A 1 87 ? 1.601 -7.854 -12.281 1.00 90.88 87 ASP A O 1
ATOM 723 N N . LEU A 1 88 ? 3.785 -8.170 -12.641 1.00 88.69 88 LEU A N 1
ATOM 724 C CA . LEU A 1 88 ? 4.162 -7.755 -11.289 1.00 88.69 88 LEU A CA 1
ATOM 725 C C . LEU A 1 88 ? 3.990 -6.242 -11.096 1.00 88.69 88 LEU A C 1
ATOM 727 O O . LEU A 1 88 ? 3.482 -5.825 -10.055 1.00 88.69 88 LEU A O 1
ATOM 731 N N . TYR A 1 89 ? 4.362 -5.433 -12.090 1.00 90.75 89 TYR A N 1
ATOM 732 C CA . TYR A 1 89 ? 4.200 -3.981 -12.051 1.00 90.75 89 TYR A CA 1
ATOM 733 C C . TYR A 1 89 ? 2.732 -3.576 -11.901 1.00 90.75 89 TYR A C 1
ATOM 735 O O . TYR A 1 89 ? 2.397 -2.851 -10.968 1.00 90.75 89 TYR A O 1
ATOM 743 N N . GLU A 1 90 ? 1.849 -4.078 -12.767 1.00 91.06 90 GLU A N 1
ATOM 744 C CA . GLU A 1 90 ? 0.430 -3.709 -12.765 1.00 91.06 90 GLU A CA 1
ATOM 745 C C . GLU A 1 90 ? -0.286 -4.195 -11.503 1.00 91.06 90 GLU A C 1
ATOM 747 O O . GLU A 1 90 ? -1.081 -3.461 -10.912 1.00 91.06 90 GLU A O 1
ATOM 752 N N . ARG A 1 91 ? 0.029 -5.403 -11.016 1.00 89.62 91 ARG A N 1
ATOM 753 C CA . ARG A 1 91 ? -0.531 -5.887 -9.744 1.00 89.62 91 ARG A CA 1
ATOM 754 C C . ARG A 1 91 ? -0.067 -5.042 -8.562 1.00 89.62 91 ARG A C 1
ATOM 756 O O . ARG A 1 91 ? -0.884 -4.696 -7.712 1.00 89.62 91 ARG A O 1
ATOM 763 N N . ALA A 1 92 ? 1.216 -4.684 -8.515 1.00 88.25 92 ALA A N 1
ATOM 764 C CA . ALA A 1 92 ? 1.752 -3.829 -7.461 1.00 88.25 92 ALA A CA 1
ATOM 765 C C . ALA A 1 92 ? 1.185 -2.401 -7.535 1.00 88.25 92 ALA A C 1
ATOM 767 O O . ALA A 1 92 ? 0.871 -1.820 -6.496 1.00 88.25 92 ALA A O 1
ATOM 768 N N . ARG A 1 93 ? 0.987 -1.863 -8.745 1.00 90.56 93 ARG A N 1
ATOM 769 C CA . ARG A 1 93 ? 0.335 -0.571 -8.977 1.00 90.56 93 ARG A CA 1
ATOM 770 C C . ARG A 1 93 ? -1.102 -0.573 -8.477 1.00 90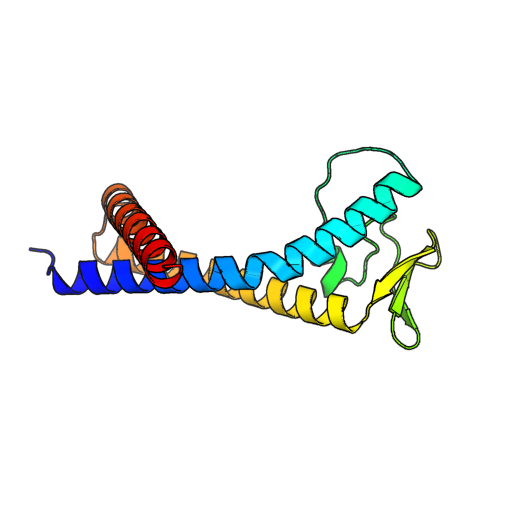.56 93 ARG A C 1
ATOM 772 O O . ARG A 1 93 ? -1.463 0.281 -7.672 1.00 90.56 93 ARG A O 1
ATOM 779 N N . LYS A 1 94 ? -1.904 -1.547 -8.914 1.00 89.19 94 LYS A N 1
ATOM 780 C CA . LYS A 1 94 ? -3.298 -1.688 -8.481 1.00 89.19 94 LYS A CA 1
ATOM 781 C C . LYS A 1 94 ? -3.387 -1.757 -6.959 1.00 89.19 94 LYS A C 1
ATOM 783 O O . LYS A 1 94 ? -4.189 -1.057 -6.352 1.00 89.19 94 LYS A O 1
ATOM 788 N N . GLN A 1 95 ? -2.503 -2.534 -6.341 1.00 84.62 95 GLN A N 1
ATOM 789 C CA . GLN A 1 95 ? -2.453 -2.639 -4.892 1.00 84.62 95 GLN A CA 1
ATOM 790 C C . GLN A 1 95 ? -2.063 -1.315 -4.212 1.00 84.62 95 GLN A C 1
ATOM 792 O O . GLN A 1 95 ? -2.612 -0.965 -3.169 1.00 84.62 95 GLN A O 1
ATOM 797 N N . TYR A 1 96 ? -1.113 -0.564 -4.773 1.00 86.81 96 TYR A N 1
ATOM 798 C CA . TYR A 1 96 ? -0.749 0.755 -4.258 1.00 86.81 96 TYR A CA 1
ATOM 799 C C . TYR A 1 96 ? -1.934 1.732 -4.304 1.00 86.81 96 TYR A C 1
ATOM 801 O O . TYR A 1 96 ? -2.208 2.414 -3.313 1.00 86.81 96 TYR A O 1
ATOM 809 N N . GLU A 1 97 ? -2.670 1.757 -5.416 1.00 86.81 97 GLU A N 1
ATOM 810 C CA . GLU A 1 97 ? -3.870 2.583 -5.580 1.00 86.81 97 GLU A CA 1
ATOM 811 C C . GLU A 1 97 ? -4.978 2.171 -4.593 1.00 86.81 97 GLU A C 1
ATOM 813 O O . GLU A 1 97 ? -5.538 3.022 -3.896 1.00 86.81 97 GLU A O 1
ATOM 818 N N . GLU A 1 98 ? -5.242 0.870 -4.446 1.00 84.94 98 GLU A N 1
ATOM 819 C CA . GLU A 1 98 ? -6.203 0.337 -3.470 1.00 84.94 98 GLU A CA 1
ATOM 820 C C . GLU A 1 98 ? -5.820 0.713 -2.033 1.00 84.94 98 GLU A C 1
ATOM 822 O O . GLU A 1 98 ? -6.673 1.161 -1.262 1.00 84.94 98 GLU A O 1
ATOM 827 N N . LYS A 1 99 ? -4.532 0.625 -1.680 1.00 81.56 99 LYS A N 1
ATOM 828 C CA . LYS A 1 99 ? -4.034 1.015 -0.356 1.00 81.56 99 LYS A CA 1
ATOM 829 C C . LYS A 1 99 ? -4.241 2.503 -0.076 1.00 81.56 99 LYS A C 1
ATOM 831 O O . LYS A 1 99 ? -4.629 2.856 1.038 1.00 81.56 99 LYS A O 1
ATOM 836 N N . LYS A 1 100 ? -4.032 3.375 -1.067 1.00 82.69 100 LYS A N 1
ATOM 837 C CA . LYS A 1 100 ? -4.280 4.820 -0.934 1.00 82.69 100 LYS A CA 1
ATOM 838 C C . LYS A 1 100 ? -5.757 5.096 -0.637 1.00 82.69 100 LYS A C 1
ATOM 840 O O . LYS A 1 100 ? -6.073 5.777 0.336 1.00 82.69 100 LYS A O 1
ATOM 845 N N . VAL A 1 101 ? -6.660 4.467 -1.393 1.00 83.88 101 VAL A N 1
ATOM 846 C CA . VAL A 1 101 ? -8.113 4.573 -1.169 1.00 83.88 101 VAL A CA 1
ATOM 847 C C . VAL A 1 101 ? -8.511 4.037 0.211 1.00 83.88 101 VAL A C 1
ATOM 849 O O . VAL A 1 101 ? -9.357 4.623 0.888 1.00 83.88 101 VAL A O 1
ATOM 852 N N . LYS A 1 102 ? -7.915 2.930 0.665 1.00 80.00 102 LYS A N 1
ATOM 853 C CA . LYS A 1 102 ? -8.182 2.378 2.002 1.00 80.00 102 LYS A CA 1
ATOM 854 C C . LYS A 1 102 ? -7.707 3.294 3.120 1.00 80.00 102 LYS A C 1
ATOM 856 O O . LYS A 1 102 ? -8.438 3.461 4.089 1.00 80.00 102 LYS A O 1
ATOM 861 N N . GLN A 1 103 ? -6.537 3.916 2.983 1.00 80.06 103 GLN A N 1
ATOM 862 C CA . GLN A 1 103 ? -6.047 4.893 3.958 1.00 80.06 103 GLN A CA 1
ATOM 863 C C . GLN A 1 103 ? -6.987 6.097 4.071 1.00 80.06 103 GLN A C 1
ATOM 865 O O . GLN A 1 103 ? -7.309 6.523 5.179 1.00 80.06 103 GLN A O 1
ATOM 870 N N . GLU A 1 104 ? -7.492 6.603 2.945 1.00 83.50 104 GLU A N 1
ATOM 871 C CA . GLU A 1 104 ? -8.481 7.686 2.934 1.00 83.50 104 GLU A CA 1
ATOM 872 C C . GLU A 1 104 ? -9.791 7.271 3.622 1.00 83.50 104 GLU A C 1
ATOM 874 O O . GLU A 1 104 ? -10.303 8.003 4.474 1.00 83.50 104 GLU A O 1
ATOM 879 N N . LYS A 1 105 ? -10.298 6.066 3.321 1.00 83.44 105 LYS A N 1
ATOM 880 C CA 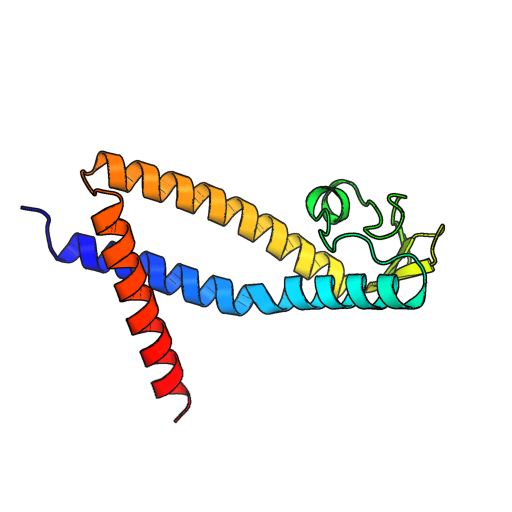. LYS A 1 105 ? -11.492 5.498 3.971 1.00 83.44 105 LYS A CA 1
ATOM 881 C C . LYS A 1 105 ? -11.288 5.262 5.465 1.00 83.44 105 LYS A C 1
ATOM 883 O O . LYS A 1 105 ? -12.199 5.535 6.241 1.00 83.44 105 LYS A O 1
ATOM 888 N N . ALA A 1 106 ? -10.113 4.794 5.880 1.00 80.56 106 ALA A N 1
ATOM 889 C CA . ALA A 1 106 ? -9.775 4.606 7.286 1.00 80.56 106 ALA A CA 1
ATOM 890 C C . ALA A 1 106 ? -9.759 5.948 8.029 1.00 80.56 106 ALA A C 1
ATOM 892 O O . ALA A 1 106 ? -10.416 6.079 9.059 1.00 80.56 106 ALA A O 1
ATOM 893 N N . ALA A 1 107 ? -9.131 6.976 7.454 1.00 83.81 107 ALA A N 1
ATOM 894 C CA . ALA A 1 107 ? -9.131 8.324 8.019 1.00 83.81 107 ALA A CA 1
ATOM 895 C C . ALA A 1 107 ? -10.540 8.947 8.064 1.00 83.81 107 ALA A C 1
ATOM 897 O O . ALA A 1 107 ? -10.875 9.719 8.964 1.00 83.81 107 ALA A O 1
ATOM 898 N N . GLU A 1 108 ? -11.402 8.659 7.087 1.00 88.44 108 GLU A N 1
ATOM 899 C CA . GLU A 1 108 ? -12.813 9.048 7.147 1.00 88.44 108 GLU A CA 1
ATOM 900 C C . GLU A 1 108 ? -13.567 8.304 8.256 1.00 88.44 108 GLU A C 1
ATOM 902 O O . GLU A 1 108 ? -14.277 8.935 9.041 1.00 88.44 108 GLU A O 1
ATOM 907 N N . LYS A 1 109 ? -13.377 6.986 8.363 1.00 86.62 109 LYS A N 1
ATOM 908 C CA . LYS A 1 109 ? -14.010 6.151 9.384 1.00 86.62 109 LYS A CA 1
ATOM 909 C C . LYS A 1 109 ? -13.610 6.590 10.789 1.00 86.62 109 LYS A C 1
ATOM 911 O O . LYS A 1 109 ? -14.490 6.769 11.625 1.00 86.62 109 LYS A O 1
ATOM 916 N N . GLU A 1 110 ? -12.330 6.854 11.037 1.00 84.94 110 GLU A N 1
ATOM 917 C CA . GLU A 1 110 ? -11.861 7.403 12.313 1.00 84.94 110 GLU A CA 1
ATOM 918 C C . GLU A 1 110 ? -12.525 8.747 12.620 1.00 84.94 110 GLU A C 1
ATOM 920 O O . GLU A 1 110 ? -13.059 8.934 13.711 1.00 84.94 110 GLU A O 1
ATOM 925 N N . ARG A 1 111 ? -12.597 9.666 11.647 1.00 89.06 111 ARG A N 1
ATOM 926 C CA . ARG A 1 111 ? -13.306 10.946 11.828 1.00 89.06 111 ARG A CA 1
ATOM 927 C C . ARG A 1 111 ? -14.785 10.758 12.173 1.00 89.06 111 ARG A C 1
ATOM 929 O O . ARG A 1 111 ? -15.318 11.527 12.971 1.00 89.06 111 ARG A O 1
ATOM 936 N N . GLN A 1 112 ? -15.459 9.768 11.587 1.00 89.94 112 GLN A N 1
ATOM 937 C CA . GLN A 1 112 ? -16.845 9.435 11.932 1.00 89.94 112 GLN A CA 1
ATOM 938 C C . GLN A 1 112 ? -16.958 8.887 13.360 1.00 89.94 112 GLN A C 1
ATOM 940 O O . GLN A 1 112 ? -17.847 9.309 14.095 1.00 89.94 112 GLN A O 1
ATOM 945 N N . LEU A 1 113 ? -16.047 8.006 13.775 1.00 88.75 113 LEU A N 1
ATOM 946 C CA . LEU A 1 113 ? -16.037 7.429 15.122 1.00 88.75 113 LEU A CA 1
ATOM 947 C C . LEU A 1 113 ? -15.749 8.488 16.197 1.00 88.75 113 LEU A C 1
ATOM 949 O O . LEU A 1 113 ? -16.444 8.538 17.211 1.00 88.75 113 LEU A O 1
ATOM 953 N N . HIS A 1 114 ? -14.826 9.417 15.936 1.00 88.06 114 HIS A N 1
ATOM 954 C CA . HIS A 1 114 ? -14.600 10.581 16.803 1.00 88.06 114 HIS A CA 1
ATOM 955 C C . HIS A 1 114 ? -15.864 11.443 16.946 1.00 88.06 114 HIS A C 1
ATOM 957 O O . HIS A 1 114 ? -16.219 11.845 18.052 1.00 88.06 114 HIS A O 1
ATOM 963 N N . LYS A 1 115 ? -16.612 11.675 15.854 1.00 90.06 115 LYS A N 1
ATOM 964 C CA . LYS A 1 115 ? -17.908 12.388 15.903 1.00 90.06 115 LYS A CA 1
ATOM 965 C C . LYS A 1 115 ? -18.986 11.636 16.691 1.00 90.06 115 LYS A C 1
ATOM 967 O O . LYS A 1 115 ? -19.868 12.274 17.255 1.00 90.06 115 LYS A O 1
ATOM 972 N N . GLN A 1 116 ? -18.919 10.307 16.732 1.00 87.62 116 GLN A N 1
ATOM 973 C CA . GLN A 1 116 ? -19.803 9.454 17.534 1.00 87.62 116 GLN A CA 1
ATOM 974 C C . GLN A 1 116 ? -19.408 9.416 19.022 1.00 87.62 116 GLN A C 1
ATOM 976 O O . GLN A 1 116 ? -20.099 8.792 19.823 1.00 87.62 116 GLN A O 1
ATOM 981 N N . GLY A 1 117 ? -18.330 10.105 19.411 1.00 89.31 117 GLY A N 1
ATOM 982 C CA . GLY A 1 117 ? -17.885 10.218 20.800 1.00 89.31 117 GLY A CA 1
ATOM 983 C C . GLY A 1 117 ? -16.854 9.172 21.223 1.00 89.31 117 GLY A C 1
ATOM 984 O O . GLY A 1 117 ? -16.508 9.122 22.404 1.00 89.31 117 GLY A O 1
ATOM 985 N N . TYR A 1 118 ? -16.338 8.357 20.297 1.00 87.94 118 TYR A N 1
ATOM 986 C CA . TYR A 1 118 ? -15.221 7.465 20.597 1.00 87.94 118 TYR A CA 1
ATOM 987 C C . TYR A 1 118 ? -13.944 8.280 20.787 1.00 87.94 118 TYR A C 1
ATOM 989 O O . TYR A 1 118 ? -13.583 9.104 19.951 1.00 87.94 118 TYR A O 1
ATOM 997 N N . THR A 1 119 ? -13.247 8.043 21.896 1.00 90.62 119 THR A N 1
ATOM 998 C CA . THR A 1 119 ? -11.920 8.625 22.123 1.00 90.62 119 THR A CA 1
ATOM 999 C C . THR A 1 119 ? -10.866 7.825 21.370 1.00 90.62 119 THR A C 1
ATOM 1001 O O . THR A 1 119 ? -11.043 6.625 21.157 1.00 90.62 119 THR A O 1
ATOM 1004 N N . GLN A 1 120 ? -9.731 8.454 21.046 1.00 87.31 120 GLN A N 1
ATOM 1005 C CA . GLN A 1 120 ? -8.613 7.745 20.414 1.00 87.31 120 GLN A CA 1
ATOM 1006 C C . GLN A 1 120 ? -8.202 6.510 21.224 1.00 87.31 120 GLN A C 1
ATOM 1008 O O . GLN A 1 120 ? -8.112 5.423 20.674 1.00 87.31 120 GLN A O 1
ATOM 1013 N N . LYS A 1 121 ? -8.103 6.649 22.553 1.00 89.56 121 LYS A N 1
ATOM 1014 C CA . LYS A 1 121 ? -7.784 5.539 23.457 1.00 89.56 121 LYS A CA 1
ATOM 1015 C C . LYS A 1 121 ? -8.745 4.355 23.297 1.00 89.56 121 LYS A C 1
ATOM 1017 O O . LYS A 1 121 ? -8.311 3.211 23.276 1.00 89.56 121 LYS A O 1
ATOM 1022 N N . LYS A 1 122 ? -10.050 4.618 23.187 1.00 89.19 122 LYS A N 1
ATOM 1023 C CA . LYS A 1 122 ? -11.045 3.554 23.017 1.00 89.19 122 LYS A CA 1
ATOM 1024 C C . LYS A 1 122 ? -10.931 2.889 21.642 1.00 89.19 122 LYS A C 1
ATOM 1026 O O . LYS A 1 122 ? -11.121 1.683 21.542 1.00 89.19 122 LYS A O 1
ATOM 1031 N N . LEU A 1 123 ? -10.616 3.654 20.598 1.00 88.69 123 LEU A N 1
ATOM 1032 C CA . LEU A 1 123 ? -10.354 3.102 19.267 1.00 88.69 123 LEU A CA 1
ATOM 1033 C C . LEU A 1 123 ? -9.103 2.221 19.260 1.00 88.69 123 LEU A C 1
ATOM 1035 O O . LEU A 1 123 ? -9.154 1.126 18.706 1.00 88.69 123 LEU A O 1
ATOM 1039 N N . ASP A 1 124 ? -8.039 2.641 19.946 1.00 86.88 124 ASP A N 1
ATOM 1040 C CA . ASP A 1 124 ? -6.811 1.857 20.096 1.00 86.88 124 ASP A CA 1
ATOM 1041 C C . ASP A 1 124 ? -7.092 0.527 20.826 1.00 86.88 124 ASP A C 1
ATOM 1043 O O . ASP A 1 124 ? -6.668 -0.533 20.371 1.00 86.88 124 ASP A O 1
ATOM 1047 N N . GLU A 1 125 ? -7.891 0.545 21.902 1.00 89.56 125 GLU A N 1
ATOM 1048 C CA . GLU A 1 125 ? -8.323 -0.670 22.619 1.00 89.56 125 GLU A CA 1
ATOM 1049 C C . GLU A 1 125 ? -9.116 -1.638 21.716 1.00 89.56 125 GLU A C 1
ATOM 1051 O O . GLU A 1 125 ? -8.913 -2.855 21.763 1.00 89.56 125 GLU A O 1
ATOM 1056 N N . LEU A 1 126 ? -10.022 -1.114 20.881 1.00 90.62 126 LEU A N 1
ATOM 1057 C CA . LEU A 1 126 ? -10.806 -1.920 19.936 1.00 90.62 126 LEU A CA 1
ATOM 1058 C C . LEU A 1 126 ? -9.938 -2.471 18.798 1.00 90.62 126 LEU A C 1
ATOM 1060 O O . LEU A 1 126 ? -10.131 -3.613 18.375 1.00 90.62 126 LEU A O 1
ATOM 1064 N N . TYR A 1 127 ? -8.960 -1.696 18.335 1.00 86.88 127 TYR A N 1
ATOM 1065 C CA . TYR A 1 127 ? -7.976 -2.144 17.357 1.00 86.88 127 TYR A CA 1
ATOM 1066 C C . TYR A 1 127 ? -7.097 -3.267 17.920 1.00 86.88 127 TYR A C 1
ATOM 1068 O O . TYR A 1 127 ? -6.956 -4.313 17.290 1.00 86.88 127 TYR A O 1
ATOM 1076 N N . GLU A 1 128 ? -6.566 -3.120 19.137 1.00 86.56 128 GLU A N 1
ATOM 1077 C CA . GLU A 1 128 ? -5.790 -4.180 19.793 1.00 86.56 128 GLU A CA 1
ATOM 1078 C C . GLU A 1 128 ? -6.599 -5.466 19.974 1.00 86.56 128 GLU A C 1
ATOM 1080 O O . GLU A 1 128 ? -6.070 -6.570 19.809 1.00 86.56 128 GLU A O 1
ATOM 1085 N N . LYS A 1 129 ? -7.888 -5.338 20.306 1.00 90.38 129 LYS A N 1
ATOM 1086 C CA . LYS A 1 129 ? -8.800 -6.480 20.380 1.00 90.38 129 LYS A CA 1
ATOM 1087 C C . LYS A 1 129 ? -8.919 -7.174 19.020 1.00 90.38 129 LYS A C 1
ATOM 1089 O O . LYS A 1 129 ? -8.747 -8.389 18.954 1.00 90.38 129 LYS A O 1
ATOM 1094 N N . ALA A 1 130 ? -9.126 -6.415 17.944 1.00 88.25 130 ALA A N 1
ATOM 1095 C CA . ALA A 1 130 ? -9.182 -6.948 16.583 1.00 88.25 130 ALA A CA 1
ATOM 1096 C C . ALA A 1 130 ? -7.887 -7.668 16.171 1.00 88.25 130 ALA A C 1
ATOM 1098 O O . ALA A 1 130 ? -7.949 -8.742 15.571 1.00 88.25 130 ALA A O 1
ATOM 1099 N N . VAL A 1 131 ? -6.719 -7.125 16.533 1.00 83.75 131 VAL A N 1
ATOM 1100 C CA . VAL A 1 131 ? -5.419 -7.768 16.281 1.00 83.75 131 VAL A CA 1
ATOM 1101 C C . VAL A 1 131 ? -5.337 -9.122 16.984 1.00 83.75 131 VAL A C 1
ATOM 1103 O O . VAL A 1 131 ? -5.043 -10.125 16.338 1.00 83.75 131 VAL A O 1
ATOM 1106 N N . LYS A 1 132 ? -5.630 -9.173 18.289 1.00 86.62 132 LYS A N 1
ATOM 1107 C CA . LYS A 1 132 ? -5.557 -10.418 19.076 1.00 86.62 132 LYS A CA 1
ATOM 1108 C C . LYS A 1 132 ? -6.499 -11.493 18.542 1.00 86.62 132 LYS A C 1
ATOM 1110 O O . LYS A 1 132 ? -6.117 -12.656 18.484 1.00 86.62 132 LYS A O 1
ATOM 1115 N N . GLU A 1 133 ? -7.715 -11.107 18.163 1.00 90.25 133 GLU A N 1
ATOM 1116 C CA . GLU A 1 133 ? -8.688 -12.037 17.588 1.00 90.25 133 GLU A CA 1
ATOM 1117 C C . GLU A 1 133 ? -8.242 -12.555 16.219 1.00 90.25 133 GLU A C 1
ATOM 1119 O O . GLU A 1 133 ? -8.291 -13.759 15.998 1.00 90.25 133 GLU A O 1
ATOM 1124 N N . THR A 1 134 ? -7.737 -11.678 15.344 1.00 86.06 134 THR A N 1
ATOM 1125 C CA . THR A 1 134 ? -7.269 -12.074 14.004 1.00 86.06 134 THR A CA 1
ATOM 1126 C C . THR A 1 134 ? -6.098 -13.053 14.083 1.00 86.06 134 THR A C 1
ATOM 1128 O O . THR A 1 134 ? -6.110 -14.067 13.396 1.00 86.06 134 THR A O 1
ATOM 1131 N N . VAL A 1 135 ? -5.110 -12.782 14.945 1.00 81.69 135 VAL A N 1
ATOM 1132 C CA . VAL A 1 135 ? -3.944 -13.668 15.123 1.00 81.69 135 VAL A CA 1
ATOM 1133 C C . VAL A 1 135 ? -4.377 -15.045 15.615 1.00 81.69 135 VAL A C 1
ATOM 1135 O O . VAL A 1 135 ? -3.942 -16.057 15.077 1.00 81.69 135 VAL A O 1
ATOM 1138 N N . LYS A 1 136 ? -5.272 -15.087 16.606 1.00 83.50 1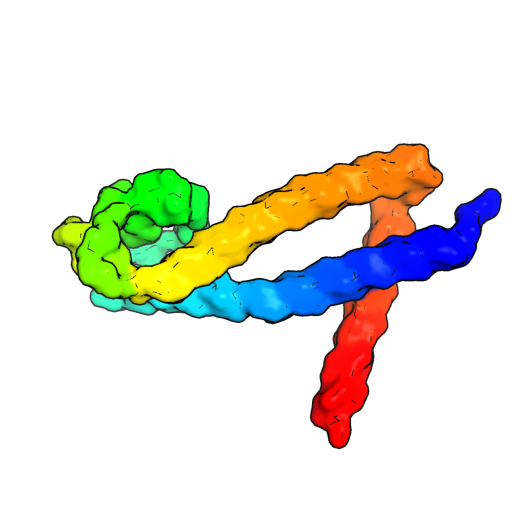36 LYS A N 1
ATOM 1139 C CA . LYS A 1 136 ? -5.775 -16.346 17.154 1.00 83.50 136 LYS A CA 1
ATOM 1140 C C . LYS A 1 136 ? -6.520 -17.175 16.100 1.00 83.50 136 LYS A C 1
ATOM 1142 O O . LYS A 1 136 ? -6.342 -18.386 16.045 1.00 83.50 136 LYS A O 1
ATOM 1147 N N . GLU A 1 137 ? -7.336 -16.531 15.265 1.00 83.25 137 GLU A N 1
ATOM 1148 C CA . GLU A 1 137 ? -8.052 -17.197 14.169 1.00 83.25 137 GLU A CA 1
ATOM 1149 C C . GLU A 1 137 ? -7.080 -17.812 13.142 1.00 83.25 137 GLU A C 1
ATOM 1151 O O . GLU A 1 137 ? -7.274 -18.956 12.743 1.00 83.25 137 GLU A O 1
ATOM 1156 N N . GLU A 1 138 ? -6.003 -17.108 12.768 1.00 75.00 138 GLU A N 1
ATOM 1157 C CA . GLU A 1 138 ? -4.988 -17.635 11.835 1.00 75.00 138 GLU A CA 1
ATOM 1158 C C . GLU A 1 138 ? -4.185 -18.817 12.420 1.00 75.00 138 GLU A C 1
ATOM 1160 O O . GLU A 1 138 ? -3.814 -19.746 11.692 1.00 75.00 138 GLU A O 1
ATOM 1165 N N . GLU A 1 139 ? -3.917 -18.806 13.731 1.00 74.12 139 GLU A N 1
ATOM 1166 C CA . GLU A 1 139 ? -3.257 -19.913 14.439 1.00 74.12 139 GLU A CA 1
ATOM 1167 C C . GLU A 1 139 ? -4.144 -21.166 14.516 1.00 74.12 139 GLU A C 1
ATOM 1169 O O . GLU A 1 139 ? -3.642 -22.283 14.364 1.00 74.12 139 GLU A O 1
ATOM 1174 N N . ASP A 1 140 ? -5.451 -20.988 14.724 1.00 74.38 140 ASP A N 1
ATOM 1175 C CA . ASP A 1 140 ? -6.422 -22.083 14.795 1.00 74.38 140 ASP A CA 1
ATOM 1176 C C . ASP A 1 140 ? -6.712 -22.695 13.406 1.00 74.38 140 ASP A C 1
ATOM 1178 O O . ASP A 1 140 ? -6.904 -23.905 13.310 1.00 74.38 140 ASP A O 1
ATOM 1182 N N . GLU A 1 141 ? -6.682 -21.910 12.319 1.00 68.00 141 GLU A N 1
ATOM 1183 C CA . GLU A 1 141 ? -6.837 -22.408 10.934 1.00 68.00 141 GLU A CA 1
ATOM 1184 C C . GLU A 1 141 ? -5.606 -23.174 10.405 1.00 68.00 141 GLU A C 1
ATOM 1186 O O . GLU A 1 141 ? -5.699 -23.893 9.409 1.00 68.00 141 GLU A O 1
ATOM 1191 N N . SER A 1 142 ? -4.447 -23.031 11.056 1.00 59.78 142 SER A N 1
ATOM 1192 C CA . SER A 1 142 ? -3.182 -23.669 10.654 1.00 59.78 142 SER A CA 1
ATOM 1193 C C . SER A 1 142 ? -2.915 -25.024 11.340 1.00 59.78 142 SER A C 1
ATOM 1195 O O . SER A 1 142 ? -1.827 -25.585 11.171 1.00 59.78 142 SER A O 1
ATOM 1197 N N . ARG A 1 143 ? -3.871 -25.538 12.127 1.00 49.09 143 ARG A N 1
ATOM 1198 C CA . ARG A 1 143 ? -3.820 -26.826 12.846 1.00 49.09 143 ARG A CA 1
ATOM 1199 C C . ARG A 1 143 ? -4.714 -27.886 12.214 1.00 49.09 143 ARG A C 1
ATOM 1201 O O . ARG A 1 143 ? -4.297 -29.064 12.274 1.00 49.09 143 ARG A O 1
#

Sequence (143 aa):
MMDREDEEKIVEYYKKTLREDAKEGKTLADAYRHIKNHKTQGYTTRLFLVDWEGYFNENKCPVCGKTITLKETQYLCEKCGYTMDADLYERARKQYEEKKVKQEKAAEKERQLHKQGYTQKKLDELYEKAVKETVKEEEDESR

Secondary structure (DSSP, 8-state):
---HHHHHHHHHHHHHHHHHHHHHHHHHHHHHHHHHHHHHHHS--------HHHHHHS-B-TTTSSBPEEETTEEE-TTT--EEEHHHHHHHHHHHHHHHHHHHHHHHHHHHHHHTT--HHHHHHHHHHHHHHHHHHHHHHT-

Foldseek 3Di:
DDDPVVLVVLLVVLLVVVVVCVVLVVLLVVVLVLLVVLCVVFHDDDDSDQPLCCVQVVQARSRPRDHWDDDDQWTADPVRGRIDGNVSNVSNNVSVVVVVVVVVVVVVVVVVVVVVVDDPVNSVVSSVVSVVVSVVVVVVVVD

pLDDT: mean 82.12, std 11.36, range [42.56, 93.88]